Protein AF-A0A969NIN4-F1 (afdb_monomer_lite)

Structure (mmCIF, N/CA/C/O backbone):
data_AF-A0A969NIN4-F1
#
_entry.id   AF-A0A969NIN4-F1
#
loop_
_atom_site.group_PDB
_atom_site.id
_atom_site.type_symbol
_atom_site.label_atom_id
_atom_site.label_alt_id
_atom_site.label_comp_id
_atom_site.label_asym_id
_atom_site.label_entity_id
_atom_site.label_seq_id
_atom_site.pdbx_PDB_ins_code
_atom_site.Cartn_x
_atom_site.Cartn_y
_atom_site.Cartn_z
_atom_site.occupancy
_atom_site.B_iso_or_equiv
_atom_site.auth_seq_id
_atom_site.auth_comp_id
_atom_site.auth_asym_id
_atom_site.auth_atom_id
_atom_site.pdbx_PDB_model_num
ATOM 1 N N . MET A 1 1 ? 21.708 7.316 -18.414 1.00 50.84 1 MET A N 1
ATOM 2 C CA . MET A 1 1 ? 21.480 6.431 -17.251 1.00 50.84 1 MET A CA 1
ATOM 3 C C . MET A 1 1 ? 21.348 5.012 -17.767 1.00 50.84 1 MET A C 1
ATOM 5 O O . MET A 1 1 ? 20.613 4.816 -18.725 1.00 50.84 1 MET A O 1
ATOM 9 N N . SER A 1 2 ? 22.103 4.056 -17.223 1.00 61.84 2 SER A N 1
ATOM 10 C CA . SER A 1 2 ? 21.983 2.653 -17.632 1.00 61.84 2 SER A CA 1
ATOM 11 C C . SER A 1 2 ? 20.640 2.085 -17.165 1.00 61.84 2 SER A C 1
ATOM 13 O O . SER A 1 2 ? 20.128 2.470 -16.113 1.00 61.84 2 SER A O 1
ATOM 15 N N . THR A 1 3 ? 20.080 1.153 -17.931 1.00 64.62 3 THR A N 1
ATOM 16 C CA . THR A 1 3 ? 18.878 0.382 -17.564 1.00 64.62 3 THR A CA 1
ATOM 17 C C . THR A 1 3 ? 19.007 -0.249 -16.174 1.00 64.62 3 THR A C 1
ATOM 19 O O . THR A 1 3 ?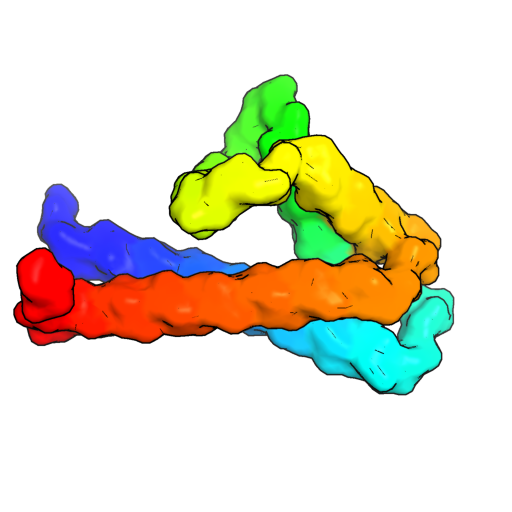 18.054 -0.254 -15.404 1.00 64.62 3 THR A O 1
ATOM 22 N N . ILE A 1 4 ? 20.216 -0.676 -15.803 1.00 69.88 4 ILE A N 1
ATOM 23 C CA . ILE A 1 4 ? 20.556 -1.217 -14.479 1.00 69.88 4 ILE A CA 1
ATOM 24 C C . ILE A 1 4 ? 20.330 -0.189 -13.358 1.00 69.88 4 ILE A C 1
ATOM 26 O O . ILE A 1 4 ? 19.775 -0.533 -12.316 1.00 69.88 4 ILE A O 1
ATOM 30 N N . GLY A 1 5 ? 20.721 1.074 -13.564 1.00 75.25 5 GLY A N 1
ATOM 31 C CA . GLY A 1 5 ? 20.510 2.137 -12.577 1.00 75.25 5 GLY A CA 1
ATOM 32 C C . GLY A 1 5 ? 19.026 2.418 -12.334 1.00 75.25 5 GLY A C 1
ATOM 33 O O . GLY A 1 5 ? 18.612 2.559 -11.188 1.00 75.25 5 GLY A O 1
ATOM 34 N N . LEU A 1 6 ? 18.219 2.407 -13.399 1.00 75.38 6 LEU A N 1
ATOM 35 C CA . LEU A 1 6 ? 16.766 2.572 -13.308 1.00 75.38 6 LEU A CA 1
ATOM 36 C C . LEU A 1 6 ? 16.116 1.429 -12.514 1.00 75.38 6 LEU A C 1
ATOM 38 O O . LEU A 1 6 ? 15.337 1.686 -11.598 1.00 75.38 6 LEU A O 1
ATOM 42 N N . TYR A 1 7 ? 16.454 0.177 -12.836 1.00 76.12 7 TYR A N 1
ATOM 43 C CA . TYR A 1 7 ? 15.881 -0.977 -12.144 1.00 76.12 7 TYR A CA 1
ATOM 44 C C . TYR A 1 7 ? 16.323 -1.077 -10.679 1.00 76.12 7 TYR A C 1
ATOM 46 O O . TYR A 1 7 ? 15.532 -1.499 -9.843 1.00 76.12 7 TYR A O 1
ATOM 54 N N . SER A 1 8 ? 17.544 -0.643 -10.352 1.00 81.62 8 SER A N 1
ATOM 55 C CA . SER A 1 8 ? 18.008 -0.550 -8.963 1.00 81.62 8 SER A CA 1
ATOM 56 C C . SER A 1 8 ? 17.148 0.423 -8.151 1.00 81.62 8 SER A C 1
ATOM 58 O O . SER A 1 8 ? 16.606 0.051 -7.112 1.00 81.62 8 SER A O 1
ATOM 60 N N . THR A 1 9 ? 16.922 1.638 -8.665 1.00 83.50 9 THR A N 1
ATOM 61 C CA . THR A 1 9 ? 16.033 2.613 -8.011 1.00 83.50 9 THR A CA 1
ATOM 62 C C . THR A 1 9 ? 14.604 2.082 -7.891 1.00 83.50 9 THR A C 1
ATOM 64 O O . THR A 1 9 ? 13.987 2.226 -6.836 1.00 83.50 9 T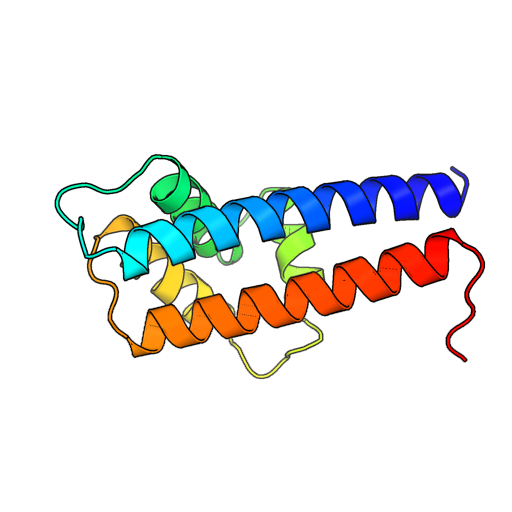HR A O 1
ATOM 67 N N . LEU A 1 10 ? 14.091 1.429 -8.940 1.00 82.00 10 LEU A N 1
ATOM 68 C CA . LEU A 1 10 ? 12.766 0.803 -8.944 1.00 82.00 10 LEU A CA 1
ATOM 69 C C . LEU A 1 10 ? 12.640 -0.255 -7.835 1.00 82.00 10 LEU A C 1
ATOM 71 O O . LEU A 1 10 ? 11.683 -0.235 -7.061 1.00 82.00 10 LEU A O 1
ATOM 75 N N . TYR A 1 11 ? 13.634 -1.138 -7.727 1.00 85.56 11 TYR A N 1
ATOM 76 C CA . TYR A 1 11 ? 13.687 -2.195 -6.722 1.00 85.56 11 TYR A CA 1
ATOM 77 C C . TYR A 1 11 ? 13.751 -1.641 -5.294 1.00 85.56 11 TYR A C 1
ATOM 79 O O . TYR A 1 11 ? 13.039 -2.129 -4.413 1.00 85.56 11 TYR A O 1
ATOM 87 N N . THR A 1 12 ? 14.569 -0.609 -5.055 1.00 87.94 12 THR A N 1
ATOM 88 C CA . THR A 1 12 ? 14.659 0.045 -3.742 1.00 87.94 12 THR A CA 1
ATOM 89 C C . THR A 1 12 ? 13.308 0.615 -3.326 1.00 87.94 12 THR A C 1
ATOM 91 O O . THR A 1 12 ? 12.840 0.312 -2.233 1.00 87.94 12 THR A O 1
ATOM 94 N N . ARG A 1 13 ? 12.629 1.348 -4.217 1.00 85.81 13 ARG A N 1
ATOM 95 C CA . ARG A 1 13 ? 11.299 1.907 -3.924 1.00 85.81 13 ARG A CA 1
ATOM 96 C C . ARG A 1 13 ? 10.262 0.824 -3.640 1.00 85.81 13 ARG A C 1
ATOM 98 O O . ARG A 1 13 ? 9.522 0.929 -2.669 1.00 85.81 13 ARG A O 1
ATOM 105 N N . LEU A 1 14 ? 10.226 -0.233 -4.451 1.00 86.31 14 LEU A N 1
ATOM 106 C CA . LEU A 1 14 ? 9.339 -1.379 -4.220 1.00 86.31 14 LEU A CA 1
ATOM 107 C C . LEU A 1 14 ? 9.583 -2.028 -2.854 1.00 86.31 14 LEU A C 1
ATOM 109 O O . LEU A 1 14 ? 8.629 -2.360 -2.154 1.00 86.31 14 LEU A O 1
ATOM 113 N N . SER A 1 15 ? 10.850 -2.168 -2.465 1.00 88.44 15 SER A N 1
ATOM 114 C CA . SER A 1 15 ? 11.233 -2.736 -1.171 1.00 88.44 15 SER A CA 1
ATOM 115 C C . SER A 1 15 ? 10.785 -1.850 -0.007 1.00 88.44 15 SER A C 1
ATOM 117 O O . SER A 1 15 ? 10.185 -2.361 0.933 1.00 88.44 15 SER A O 1
ATOM 119 N N . GLU A 1 16 ? 10.991 -0.533 -0.100 1.00 90.31 16 GLU A N 1
ATOM 120 C CA . GLU A 1 16 ? 10.541 0.439 0.909 1.00 90.31 16 GLU A CA 1
ATOM 121 C C . GLU A 1 16 ? 9.019 0.369 1.126 1.00 90.31 16 GLU A C 1
ATOM 123 O O . GLU A 1 16 ? 8.553 0.325 2.267 1.00 90.31 16 GLU A O 1
ATOM 128 N N . TYR A 1 17 ? 8.232 0.302 0.045 1.00 87.88 17 TYR A N 1
ATOM 129 C CA . TYR A 1 17 ? 6.774 0.194 0.152 1.00 87.88 17 TYR A CA 1
ATOM 130 C C . TYR A 1 17 ? 6.307 -1.157 0.689 1.00 87.88 17 TYR A C 1
ATOM 132 O O . TYR A 1 17 ? 5.382 -1.189 1.502 1.00 87.88 17 TYR A O 1
ATOM 140 N N . ALA A 1 18 ? 6.927 -2.257 0.252 1.00 89.38 18 ALA A N 1
ATOM 141 C CA . ALA A 1 18 ? 6.600 -3.590 0.750 1.00 89.38 18 ALA A CA 1
ATOM 142 C C . ALA A 1 18 ? 6.865 -3.687 2.260 1.00 89.38 18 ALA A C 1
ATOM 144 O O . ALA A 1 18 ? 5.990 -4.112 3.011 1.00 89.38 18 ALA A O 1
ATOM 145 N N . GLU A 1 19 ? 8.014 -3.186 2.723 1.00 92.31 19 GLU A N 1
ATOM 146 C CA . GLU A 1 19 ? 8.342 -3.154 4.150 1.00 92.31 19 GLU A CA 1
ATOM 147 C C . GLU A 1 19 ? 7.379 -2.285 4.963 1.00 92.31 19 GLU A C 1
ATOM 149 O O . GLU A 1 19 ? 6.955 -2.692 6.047 1.00 92.31 19 GLU A O 1
ATOM 154 N N . LEU A 1 20 ? 7.026 -1.092 4.467 1.00 93.19 20 LEU A N 1
ATOM 155 C CA . LEU A 1 20 ? 6.057 -0.221 5.137 1.00 93.19 20 LEU A CA 1
ATOM 156 C C . LEU A 1 20 ? 4.711 -0.938 5.305 1.00 93.19 20 LEU A C 1
ATOM 158 O O . LEU A 1 20 ? 4.128 -0.932 6.390 1.00 93.19 20 LEU A O 1
ATOM 162 N N . LEU A 1 21 ? 4.239 -1.582 4.239 1.00 92.25 21 LEU A N 1
ATOM 163 C CA . LEU A 1 21 ? 2.968 -2.289 4.221 1.00 92.25 21 LEU A CA 1
ATOM 164 C C . LEU A 1 21 ? 2.964 -3.513 5.144 1.00 92.25 21 LEU A C 1
ATOM 166 O O . LEU A 1 21 ? 2.000 -3.701 5.886 1.00 92.25 21 LEU A O 1
ATOM 170 N N . ASP A 1 22 ? 4.041 -4.299 5.155 1.00 92.50 22 ASP A N 1
ATOM 171 C CA . ASP A 1 22 ? 4.185 -5.456 6.043 1.00 92.50 22 ASP A CA 1
ATOM 172 C C . ASP A 1 22 ? 4.187 -5.040 7.516 1.00 92.50 22 ASP A C 1
ATOM 174 O O . ASP A 1 22 ? 3.484 -5.641 8.334 1.00 92.50 22 ASP A O 1
ATOM 178 N N . ARG A 1 23 ? 4.915 -3.969 7.864 1.00 92.44 23 ARG A N 1
ATOM 179 C CA . ARG A 1 23 ? 4.932 -3.431 9.235 1.00 92.44 23 ARG A CA 1
ATOM 180 C C . ARG A 1 23 ? 3.533 -3.013 9.684 1.00 92.44 23 ARG A C 1
ATOM 182 O O . ARG A 1 23 ? 3.127 -3.362 10.792 1.00 92.44 23 ARG A O 1
ATOM 189 N N . VAL A 1 24 ? 2.782 -2.329 8.819 1.00 92.88 24 VAL A N 1
ATOM 190 C CA . VAL A 1 24 ? 1.391 -1.950 9.107 1.00 92.88 24 VAL A CA 1
ATOM 191 C C . VAL A 1 24 ? 0.503 -3.187 9.248 1.00 92.88 24 VAL A C 1
ATOM 193 O O . VAL A 1 24 ? -0.237 -3.295 10.221 1.00 92.88 24 VAL A O 1
ATOM 196 N N . LEU A 1 25 ? 0.591 -4.161 8.339 1.00 92.44 25 LEU A N 1
ATOM 197 C CA . LEU A 1 25 ? -0.204 -5.394 8.406 1.00 92.44 25 LEU A CA 1
ATOM 198 C C . LEU A 1 25 ? 0.044 -6.189 9.693 1.00 92.44 25 LEU A C 1
ATOM 200 O O . LEU A 1 25 ? -0.912 -6.676 10.299 1.00 92.44 25 LEU A O 1
ATOM 204 N N . ILE A 1 26 ? 1.301 -6.302 10.130 1.00 91.06 26 ILE A N 1
ATOM 205 C CA . ILE A 1 26 ? 1.663 -6.955 11.395 1.00 91.06 26 ILE A CA 1
ATOM 206 C C . ILE A 1 26 ? 0.995 -6.236 12.571 1.00 91.06 26 ILE A C 1
ATOM 208 O O . ILE A 1 26 ? 0.338 -6.884 13.385 1.00 91.06 26 ILE A O 1
ATOM 212 N N . GLN A 1 27 ? 1.100 -4.906 12.632 1.00 88.44 27 GLN A N 1
ATOM 213 C CA . GLN A 1 27 ? 0.495 -4.107 13.702 1.00 88.44 27 GLN A CA 1
ATOM 214 C C . GLN A 1 27 ? -1.035 -4.243 13.728 1.00 88.44 27 GLN A C 1
ATOM 216 O O . GLN A 1 27 ? -1.624 -4.479 14.783 1.00 88.44 27 GLN A O 1
ATOM 221 N N . LEU A 1 28 ? -1.686 -4.169 12.564 1.00 88.56 28 LEU A N 1
ATOM 222 C CA . LEU A 1 28 ? -3.142 -4.288 12.447 1.00 88.56 28 LEU A CA 1
ATOM 223 C C . LEU A 1 28 ? -3.674 -5.659 12.889 1.00 88.56 28 LEU A C 1
ATOM 225 O O . LEU A 1 28 ? -4.789 -5.747 13.415 1.00 88.56 28 LEU A O 1
ATOM 229 N N . LYS A 1 29 ? -2.884 -6.720 12.682 1.00 86.56 29 LYS A N 1
ATOM 230 C CA . LYS A 1 29 ? -3.215 -8.098 13.078 1.00 86.56 29 LYS A CA 1
ATOM 231 C C . LYS A 1 29 ? -2.950 -8.397 14.549 1.00 86.56 29 LYS A C 1
ATOM 233 O O . LYS A 1 29 ? -3.569 -9.305 15.086 1.00 86.56 29 LYS A O 1
ATOM 238 N N . GLN A 1 30 ? -2.064 -7.652 15.205 1.00 83.56 30 GLN A N 1
ATOM 239 C CA . GLN A 1 30 ? -1.750 -7.840 16.625 1.00 83.56 30 GLN A CA 1
ATOM 240 C C . GLN A 1 30 ? -2.828 -7.281 17.576 1.00 83.56 30 GLN A C 1
ATOM 242 O O . GLN A 1 30 ? -2.642 -7.326 18.786 1.00 83.56 30 GLN A O 1
ATOM 247 N N . GLU A 1 31 ? -3.941 -6.748 17.053 1.00 63.88 31 GLU A N 1
ATOM 248 C CA . GLU A 1 31 ? -5.090 -6.202 17.805 1.00 63.88 31 GLU A CA 1
ATOM 249 C C . GLU A 1 31 ? -4.765 -5.082 18.817 1.00 63.88 31 GLU A C 1
ATOM 251 O O . GLU A 1 31 ? -5.661 -4.572 19.487 1.00 63.88 31 GLU A O 1
ATOM 256 N N . GLN A 1 32 ? -3.526 -4.581 18.859 1.00 62.22 32 GLN A N 1
ATOM 257 C CA . GLN A 1 32 ? -3.109 -3.425 19.663 1.00 62.22 32 GLN A CA 1
ATOM 258 C C . GLN A 1 32 ? -3.543 -2.096 19.017 1.00 62.22 32 GLN A C 1
ATOM 260 O O . GLN A 1 32 ? -2.754 -1.171 18.844 1.00 62.22 32 GLN A O 1
ATOM 265 N N . ARG A 1 33 ? -4.827 -1.980 18.654 1.00 64.75 33 ARG A N 1
ATOM 266 C CA . ARG A 1 33 ? -5.420 -0.828 17.941 1.00 64.75 33 ARG A CA 1
ATOM 267 C C . ARG A 1 33 ? -5.652 0.397 18.833 1.00 64.75 33 ARG A C 1
ATOM 269 O O . ARG A 1 33 ? -6.582 1.163 18.588 1.00 64.75 33 ARG A O 1
ATOM 276 N N . LEU A 1 34 ? -4.869 0.572 19.894 1.00 67.00 34 LEU A N 1
ATOM 277 C CA . LEU A 1 34 ? -5.075 1.678 20.833 1.00 67.00 34 LEU A CA 1
ATOM 278 C C . LEU A 1 34 ? -4.679 3.022 20.212 1.00 67.00 34 LEU A C 1
ATOM 280 O O . LEU A 1 34 ? -5.311 4.036 20.502 1.00 67.00 34 LEU A O 1
ATOM 284 N N . THR A 1 35 ? -3.683 3.028 19.325 1.00 81.50 35 THR A N 1
ATOM 285 C CA . THR A 1 35 ? -3.175 4.235 18.669 1.00 81.50 35 THR A CA 1
ATOM 286 C C . THR A 1 35 ? -2.762 3.956 17.228 1.00 81.50 35 THR A C 1
ATOM 288 O O . THR A 1 35 ? -2.358 2.850 16.878 1.00 81.50 35 THR A O 1
ATOM 291 N N . ILE A 1 36 ? -2.870 4.982 16.383 1.00 86.50 36 ILE A N 1
ATOM 292 C CA . ILE A 1 36 ? -2.345 4.959 15.016 1.00 86.50 36 ILE A CA 1
ATOM 293 C C . ILE A 1 36 ? -0.821 5.025 15.112 1.00 86.50 36 ILE A C 1
ATOM 295 O O . ILE A 1 36 ? -0.283 5.946 15.728 1.00 86.50 36 ILE A O 1
ATOM 299 N N . SER A 1 37 ? -0.128 4.048 14.532 1.00 89.38 37 SER A N 1
ATOM 300 C CA . SER A 1 37 ? 1.332 4.069 14.450 1.00 89.38 37 SER A CA 1
ATOM 301 C C . SER A 1 37 ? 1.813 5.064 13.391 1.00 89.38 37 SER A C 1
ATOM 303 O O . SER A 1 37 ? 1.098 5.379 12.439 1.00 89.38 37 SER A O 1
ATOM 305 N N . GLU A 1 38 ? 3.062 5.511 13.508 1.00 91.62 38 GLU A N 1
ATOM 306 C CA . GLU A 1 38 ? 3.703 6.353 12.491 1.00 91.62 38 GLU A CA 1
ATOM 307 C C . GLU A 1 38 ? 3.690 5.677 11.109 1.00 91.62 38 GLU A C 1
ATOM 309 O O . GLU A 1 38 ? 3.400 6.316 10.102 1.00 91.62 38 GLU A O 1
ATOM 314 N N . GLN A 1 39 ? 3.908 4.357 11.055 1.00 92.00 39 GLN A N 1
ATOM 315 C CA . GLN A 1 39 ? 3.876 3.598 9.802 1.00 92.00 39 GLN A CA 1
ATOM 316 C C . GLN A 1 39 ? 2.463 3.540 9.204 1.00 92.00 39 GLN A C 1
ATOM 318 O O . GLN A 1 39 ? 2.292 3.676 7.991 1.00 92.00 39 GLN A O 1
ATOM 323 N N . GLN A 1 40 ? 1.439 3.367 10.046 1.00 92.88 40 GLN A N 1
ATOM 324 C CA . GLN A 1 40 ? 0.039 3.385 9.622 1.00 92.88 40 GLN A CA 1
ATOM 325 C C . GLN A 1 40 ? -0.353 4.763 9.088 1.00 92.88 40 GLN A C 1
ATOM 327 O O . GLN A 1 40 ? -1.037 4.848 8.065 1.00 92.88 40 GLN A O 1
ATOM 332 N N . GLN A 1 41 ? 0.108 5.829 9.746 1.00 93.81 41 GLN A N 1
ATOM 333 C CA . GLN A 1 41 ? -0.096 7.198 9.289 1.00 93.81 41 GLN A CA 1
ATOM 334 C C . GLN A 1 41 ? 0.589 7.439 7.941 1.00 93.81 41 GLN A C 1
ATOM 336 O O . GLN A 1 41 ? -0.074 7.859 6.995 1.00 93.81 41 GLN A O 1
ATOM 341 N N . GLN A 1 42 ? 1.870 7.091 7.819 1.00 93.31 42 GLN A N 1
ATOM 342 C CA . GLN A 1 42 ? 2.641 7.254 6.586 1.00 93.31 42 GLN A CA 1
ATOM 343 C C . GLN A 1 42 ? 1.990 6.522 5.402 1.00 93.31 42 GLN A C 1
ATOM 345 O O . GLN A 1 42 ? 1.850 7.086 4.314 1.00 93.31 42 GLN A O 1
ATOM 350 N N . LEU A 1 43 ? 1.547 5.276 5.605 1.00 92.75 43 LEU A N 1
ATOM 351 C CA . LEU A 1 43 ? 0.841 4.516 4.572 1.00 92.75 43 LEU A CA 1
ATOM 352 C C . LEU A 1 43 ? -0.521 5.140 4.236 1.00 92.75 43 LEU A C 1
ATOM 354 O O . LEU A 1 43 ? -0.900 5.210 3.066 1.00 92.75 43 LEU A O 1
ATOM 358 N N . GLY A 1 44 ? -1.256 5.600 5.249 1.00 93.06 44 GLY A N 1
ATOM 359 C CA . GLY A 1 44 ? -2.541 6.266 5.070 1.00 93.06 44 GLY A CA 1
ATOM 360 C C . GLY A 1 44 ? -2.424 7.540 4.232 1.00 93.06 44 GLY A C 1
ATOM 361 O O . GLY A 1 44 ? -3.150 7.699 3.249 1.00 93.06 44 GLY A O 1
ATOM 362 N N . GLU A 1 45 ? -1.470 8.407 4.566 1.00 93.44 45 GLU A N 1
ATOM 363 C CA . GLU A 1 45 ? -1.175 9.643 3.833 1.00 93.44 45 GLU A CA 1
ATOM 364 C C . GLU A 1 45 ? -0.767 9.359 2.385 1.00 93.44 45 GLU A C 1
ATOM 366 O O . GLU A 1 45 ? -1.292 9.985 1.458 1.00 93.44 45 GLU A O 1
ATOM 371 N N . LEU A 1 46 ? 0.092 8.359 2.170 1.00 90.81 46 LEU A N 1
ATOM 372 C CA . LEU A 1 46 ? 0.490 7.928 0.833 1.00 90.81 46 LEU A CA 1
ATOM 373 C C . LEU A 1 46 ? -0.723 7.507 -0.008 1.00 90.81 46 LEU A C 1
ATOM 375 O O . LEU A 1 46 ? -0.872 7.967 -1.140 1.00 90.81 46 LEU A O 1
ATOM 379 N N . LEU A 1 47 ? -1.616 6.676 0.535 1.00 90.69 47 LEU A N 1
ATOM 380 C CA . LEU A 1 47 ? -2.799 6.203 -0.189 1.00 90.69 47 LEU A CA 1
ATOM 381 C C . LEU A 1 47 ? -3.797 7.330 -0.496 1.00 90.69 47 LEU A C 1
ATOM 383 O O . LEU A 1 47 ? -4.367 7.365 -1.589 1.00 90.69 47 LEU A O 1
ATOM 387 N N . VAL A 1 48 ? -3.976 8.280 0.425 1.00 91.69 48 VAL A N 1
ATOM 388 C CA . VAL A 1 48 ? -4.795 9.482 0.189 1.00 91.69 48 VAL A CA 1
ATOM 389 C C . VAL A 1 48 ? -4.184 10.344 -0.921 1.00 91.69 48 VAL A C 1
ATOM 391 O O . VAL A 1 48 ? -4.899 10.812 -1.818 1.00 91.69 48 VAL A O 1
ATOM 394 N N . SER A 1 49 ? -2.856 10.501 -0.922 1.00 89.62 49 SER A N 1
ATOM 395 C CA . SER A 1 49 ? -2.136 11.333 -1.894 1.00 89.62 49 SER A CA 1
ATOM 396 C C . SER A 1 49 ? -2.270 10.863 -3.352 1.00 89.62 49 SER A C 1
ATOM 398 O O . SER A 1 49 ? -2.129 11.670 -4.272 1.00 89.62 49 SER A O 1
ATOM 400 N N . LEU A 1 50 ? -2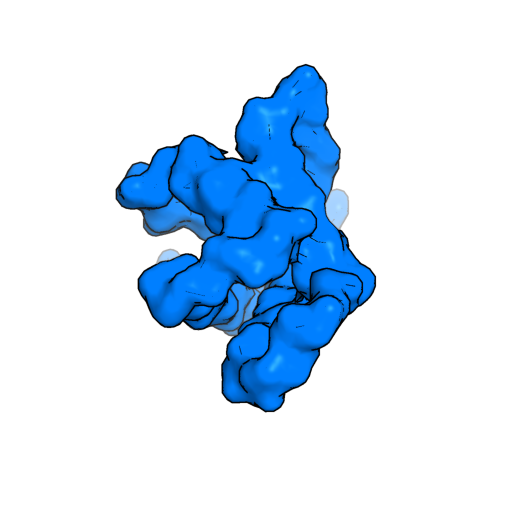.667 9.604 -3.591 1.00 85.31 50 LEU A N 1
ATOM 401 C CA . LEU A 1 50 ? -2.946 9.073 -4.936 1.00 85.31 50 LEU A CA 1
ATOM 402 C C . LEU A 1 50 ? -4.073 9.826 -5.662 1.00 85.31 50 LEU A C 1
ATOM 404 O O . LEU A 1 50 ? -4.131 9.835 -6.893 1.00 85.31 50 LEU A O 1
ATOM 408 N N . THR A 1 51 ? -4.969 10.473 -4.913 1.00 84.50 51 THR A N 1
ATOM 409 C CA . THR A 1 51 ? -6.079 11.265 -5.471 1.00 84.50 51 THR A CA 1
ATOM 410 C C . THR A 1 51 ? -5.805 12.764 -5.539 1.00 84.50 51 THR A C 1
ATOM 412 O O . THR A 1 51 ? -6.574 13.485 -6.172 1.00 84.50 51 THR A O 1
ATOM 415 N N . GLN A 1 52 ? -4.711 13.242 -4.941 1.00 83.19 52 GLN A N 1
ATOM 416 C CA . GLN A 1 52 ? -4.381 14.667 -4.892 1.00 83.19 52 GLN A CA 1
ATOM 417 C C . GLN A 1 52 ? -3.881 15.189 -6.248 1.00 83.19 52 GLN A C 1
ATOM 419 O O . GLN A 1 52 ? -3.530 14.420 -7.143 1.00 83.19 52 GLN A O 1
ATOM 424 N N . SER A 1 53 ? -3.874 16.514 -6.409 1.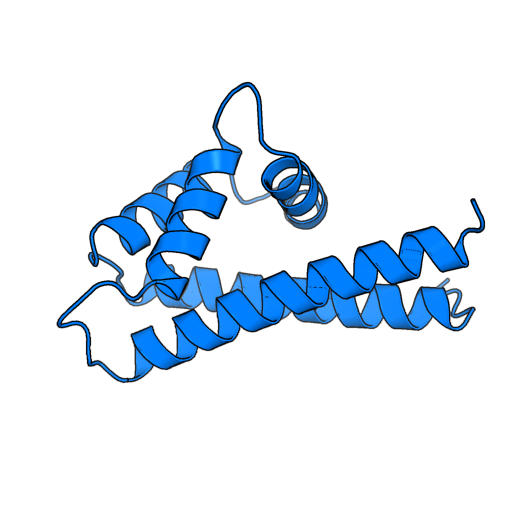00 76.81 53 SER A N 1
ATOM 425 C CA . SER A 1 53 ? -3.264 17.209 -7.545 1.00 76.81 53 SER A CA 1
ATOM 426 C C . SER A 1 53 ? -2.702 18.558 -7.068 1.00 76.81 53 SER A C 1
ATOM 428 O O . SER A 1 53 ? -3.490 19.367 -6.576 1.00 76.81 53 SER A O 1
ATOM 430 N N . PRO A 1 54 ? -1.388 18.830 -7.204 1.00 76.69 54 PRO A N 1
ATOM 431 C CA . PRO A 1 54 ? -0.360 17.965 -7.793 1.00 76.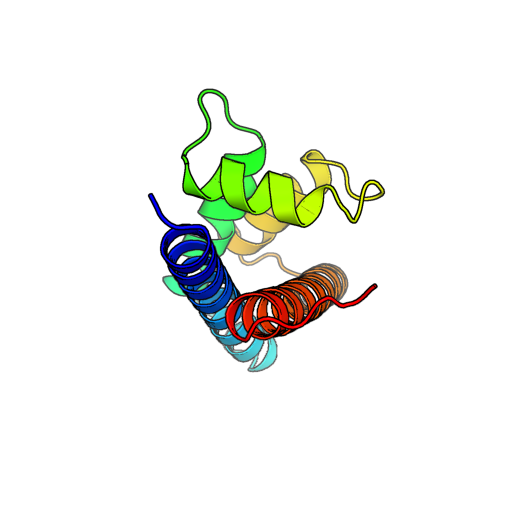69 54 PRO A CA 1
ATOM 432 C C . PRO A 1 54 ? -0.037 16.748 -6.910 1.00 76.69 54 PRO A C 1
ATOM 434 O O . PRO A 1 54 ? -0.160 16.804 -5.690 1.00 76.69 54 PRO A O 1
ATOM 437 N N . ARG A 1 55 ? 0.368 15.635 -7.534 1.00 77.50 55 ARG A N 1
ATOM 438 C CA . ARG A 1 55 ? 0.709 14.391 -6.822 1.00 77.50 55 ARG A CA 1
ATOM 439 C C . ARG A 1 55 ? 2.183 14.364 -6.428 1.00 77.50 55 ARG A C 1
ATOM 441 O O . ARG A 1 55 ? 3.013 14.635 -7.302 1.00 77.50 55 ARG A O 1
ATOM 448 N N . PRO A 1 56 ? 2.525 13.948 -5.196 1.00 81.56 56 PRO A N 1
ATOM 449 C CA . PRO A 1 56 ? 3.908 13.658 -4.839 1.00 81.56 56 PRO A CA 1
ATOM 450 C C . PRO A 1 56 ? 4.463 12.509 -5.695 1.00 81.56 56 PRO A C 1
ATOM 452 O O . PRO A 1 56 ? 3.712 11.690 -6.236 1.00 81.56 56 PRO A O 1
ATOM 455 N N . LEU A 1 57 ? 5.783 12.468 -5.862 1.00 76.62 57 LEU A N 1
ATOM 456 C CA . LEU A 1 57 ? 6.464 11.551 -6.786 1.00 76.62 57 LEU A CA 1
ATOM 457 C C . LEU A 1 57 ? 6.260 10.084 -6.368 1.00 76.62 57 LEU A C 1
ATOM 459 O O . LEU A 1 57 ? 6.032 9.209 -7.203 1.00 76.62 57 LEU A O 1
ATOM 463 N N . GLU A 1 58 ? 6.223 9.853 -5.062 1.00 76.38 58 GLU A N 1
ATOM 464 C CA . GLU A 1 58 ? 5.890 8.602 -4.384 1.00 76.38 58 GLU A CA 1
ATOM 465 C C . GLU A 1 58 ? 4.509 8.068 -4.798 1.00 76.38 58 GLU A C 1
ATOM 467 O O . GLU A 1 58 ? 4.341 6.888 -5.107 1.00 76.38 58 GLU A O 1
ATOM 472 N N . ALA A 1 59 ? 3.514 8.955 -4.872 1.00 78.75 59 ALA A N 1
ATOM 473 C CA . ALA A 1 59 ? 2.159 8.603 -5.280 1.00 78.75 59 ALA A CA 1
ATOM 474 C C . ALA A 1 59 ? 2.077 8.285 -6.777 1.00 78.75 59 ALA A C 1
ATOM 476 O O . ALA A 1 59 ? 1.360 7.372 -7.181 1.00 78.75 59 ALA A O 1
ATOM 477 N N . GLN A 1 60 ? 2.824 9.010 -7.614 1.00 78.94 60 GLN A N 1
ATOM 478 C CA . GLN A 1 60 ? 2.883 8.735 -9.053 1.00 78.94 60 GLN A CA 1
ATOM 479 C C . GLN A 1 60 ? 3.472 7.350 -9.325 1.00 78.94 60 GLN A C 1
ATOM 481 O O . GLN A 1 60 ? 2.943 6.600 -10.144 1.00 78.94 60 GLN A O 1
ATOM 486 N N . PHE A 1 61 ? 4.523 6.993 -8.590 1.00 78.06 61 PHE A N 1
ATOM 487 C CA . PHE A 1 61 ? 5.147 5.682 -8.670 1.00 78.06 61 PHE A CA 1
ATOM 488 C C . PHE A 1 61 ? 4.187 4.558 -8.273 1.00 78.06 61 PHE A C 1
ATOM 490 O O . PHE A 1 61 ? 4.000 3.600 -9.025 1.00 78.06 61 PHE A O 1
ATOM 497 N N . LEU A 1 62 ? 3.521 4.707 -7.125 1.00 78.81 62 LEU A N 1
ATOM 498 C CA . LEU A 1 62 ? 2.550 3.724 -6.660 1.00 78.81 62 LEU A CA 1
ATOM 499 C C . LEU A 1 62 ? 1.385 3.576 -7.651 1.00 78.81 62 LEU A C 1
ATOM 501 O O . LEU A 1 62 ? 0.944 2.463 -7.904 1.00 78.81 62 LEU A O 1
ATOM 505 N N . ILE A 1 63 ? 0.924 4.661 -8.284 1.00 79.00 63 ILE A N 1
ATOM 506 C CA . ILE A 1 63 ? -0.111 4.590 -9.328 1.00 79.00 63 ILE A CA 1
ATOM 507 C C . ILE A 1 63 ? 0.326 3.717 -10.502 1.00 79.00 63 ILE A C 1
ATOM 509 O O . ILE A 1 63 ? -0.473 2.900 -10.949 1.00 79.00 63 ILE A O 1
ATOM 513 N N . VAL A 1 64 ? 1.559 3.861 -10.994 1.00 76.44 64 VAL A N 1
ATOM 514 C CA . VAL A 1 64 ? 2.059 3.039 -12.110 1.00 76.44 64 VAL A CA 1
ATOM 515 C C . VAL A 1 64 ? 2.046 1.554 -11.741 1.00 76.44 64 VAL A C 1
ATOM 517 O O . VAL A 1 64 ? 1.604 0.735 -12.538 1.00 76.44 64 VAL A O 1
ATOM 520 N N . LEU A 1 65 ? 2.430 1.207 -10.510 1.00 72.69 65 LEU A N 1
ATOM 521 C CA . LEU A 1 65 ? 2.373 -0.178 -10.021 1.00 72.69 65 LEU A CA 1
ATOM 522 C C . LEU A 1 65 ? 0.938 -0.700 -9.877 1.00 72.69 65 LEU A C 1
ATOM 524 O O . LEU A 1 65 ? 0.660 -1.876 -10.088 1.00 72.69 65 LEU A O 1
ATOM 528 N N . LEU A 1 66 ? 0.009 0.180 -9.511 1.00 70.69 66 LEU A N 1
ATOM 529 C CA . LEU A 1 66 ? -1.402 -0.154 -9.345 1.00 70.69 66 LEU A CA 1
ATOM 530 C C . LEU A 1 66 ? -2.165 -0.231 -10.679 1.00 70.69 66 LEU A C 1
ATOM 532 O O . LEU A 1 66 ? -3.234 -0.841 -10.718 1.00 70.69 66 LEU A O 1
ATOM 536 N N . GLN A 1 67 ? -1.641 0.361 -11.759 1.00 64.81 67 GLN A N 1
ATOM 537 C CA . GLN A 1 67 ? -2.277 0.389 -13.083 1.00 64.81 67 GLN A CA 1
ATOM 538 C C . GLN A 1 67 ? -2.380 -0.991 -13.745 1.00 64.81 67 GLN A C 1
ATOM 540 O O . GLN A 1 67 ? -3.341 -1.212 -14.481 1.00 64.81 67 GLN A O 1
ATOM 545 N N . ASP A 1 68 ? -1.493 -1.938 -13.419 1.00 56.16 68 ASP A N 1
ATOM 546 C CA . ASP A 1 68 ? -1.614 -3.341 -13.862 1.00 56.16 68 ASP A CA 1
ATOM 547 C C . ASP A 1 68 ? -2.792 -4.078 -13.190 1.00 56.16 68 ASP A C 1
ATOM 549 O O . ASP A 1 68 ? -3.196 -5.167 -13.605 1.00 56.16 68 ASP A O 1
ATOM 553 N N . ASN A 1 69 ? -3.428 -3.455 -12.189 1.00 54.28 69 ASN A N 1
ATOM 554 C CA . ASN A 1 69 ? -4.680 -3.904 -11.588 1.00 54.28 69 ASN A CA 1
ATOM 555 C C . ASN A 1 69 ? -5.803 -2.866 -11.815 1.00 54.28 69 ASN A C 1
ATOM 557 O O . ASN A 1 69 ? -6.300 -2.256 -10.861 1.00 54.28 69 ASN A O 1
ATOM 561 N N . PRO A 1 70 ? -6.271 -2.685 -13.068 1.00 51.22 70 PRO A N 1
ATOM 562 C CA . PRO A 1 70 ? -7.178 -1.601 -13.471 1.00 51.22 70 PRO A CA 1
ATOM 563 C C . PRO A 1 70 ? -8.567 -1.658 -12.816 1.00 51.22 70 PRO A C 1
ATOM 565 O O . PRO A 1 70 ? -9.387 -0.765 -13.012 1.00 51.22 70 PRO A O 1
ATOM 568 N N . ARG A 1 71 ? -8.862 -2.706 -12.035 1.00 51.81 71 ARG A N 1
ATOM 569 C CA . ARG A 1 71 ? -10.154 -2.876 -11.357 1.00 51.81 71 ARG A CA 1
ATOM 570 C C . ARG A 1 71 ? -10.323 -1.992 -10.124 1.00 51.81 71 ARG A C 1
ATOM 572 O O . ARG A 1 71 ? -11.461 -1.802 -9.712 1.00 51.81 71 ARG A O 1
ATOM 579 N N . LYS A 1 72 ? -9.244 -1.470 -9.529 1.00 62.06 72 LYS A N 1
ATOM 580 C CA . LYS A 1 72 ? -9.345 -0.605 -8.343 1.00 62.06 72 LYS A CA 1
ATOM 581 C C . LYS A 1 72 ? -9.330 0.862 -8.752 1.00 62.06 72 LYS A C 1
ATOM 583 O O . LYS A 1 72 ? -8.325 1.364 -9.253 1.00 62.06 72 LYS A O 1
ATOM 588 N N . SER A 1 73 ? -10.437 1.564 -8.516 1.00 74.12 73 SER A N 1
ATOM 589 C CA . SER A 1 73 ? -10.484 3.013 -8.728 1.00 74.12 73 SER A CA 1
ATOM 590 C C . SER A 1 73 ? -9.564 3.730 -7.728 1.00 74.12 73 SER A C 1
ATOM 592 O O . SER A 1 73 ? -9.427 3.297 -6.584 1.00 74.12 73 SER A O 1
ATOM 594 N N . LEU A 1 74 ? -8.961 4.863 -8.113 1.00 81.06 74 LEU A N 1
ATOM 595 C CA . LEU A 1 74 ? -8.191 5.717 -7.187 1.00 81.06 74 LEU A CA 1
ATOM 596 C C . LEU A 1 74 ? -9.004 6.100 -5.930 1.00 81.06 74 LEU A C 1
ATOM 598 O O . LEU A 1 74 ? -8.434 6.316 -4.862 1.00 81.06 74 LEU A O 1
ATOM 602 N N . GLY A 1 75 ? -10.337 6.128 -6.042 1.00 83.75 75 GLY A N 1
ATOM 603 C CA . GLY A 1 75 ? -11.247 6.352 -4.922 1.00 83.75 75 GLY A CA 1
ATOM 604 C C . GLY A 1 75 ? -11.190 5.258 -3.852 1.00 83.75 75 GLY A C 1
ATOM 605 O O . GLY A 1 75 ? -11.243 5.580 -2.669 1.00 83.75 75 GLY A O 1
ATOM 606 N N . GLU A 1 76 ? -11.013 3.989 -4.231 1.00 85.88 76 GLU A N 1
ATOM 607 C CA . GLU A 1 76 ? -10.885 2.887 -3.263 1.00 85.88 76 GLU A CA 1
ATOM 608 C C . GLU A 1 76 ? -9.604 2.997 -2.435 1.00 85.88 76 GLU A C 1
ATOM 610 O O . GLU A 1 76 ? -9.608 2.697 -1.241 1.00 85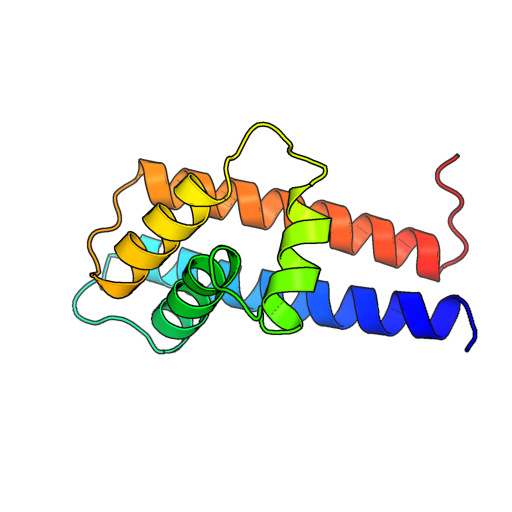.88 76 GLU A O 1
ATOM 615 N N . TRP A 1 77 ? -8.510 3.451 -3.051 1.00 88.19 77 TRP A N 1
ATOM 616 C CA . TRP A 1 77 ? -7.251 3.668 -2.345 1.00 88.19 77 TRP A CA 1
ATOM 617 C C . TRP A 1 77 ? -7.330 4.848 -1.386 1.00 88.19 77 TRP A C 1
ATOM 619 O O . TRP A 1 77 ? -6.877 4.733 -0.251 1.00 88.19 77 TRP A O 1
ATOM 629 N N . ASN A 1 78 ? -7.992 5.935 -1.786 1.00 89.88 78 ASN A N 1
ATOM 630 C CA . ASN A 1 78 ? -8.265 7.045 -0.879 1.00 89.88 78 ASN A CA 1
ATOM 631 C C . ASN A 1 78 ? -9.121 6.598 0.317 1.00 89.88 78 ASN A C 1
ATOM 633 O O . ASN A 1 78 ? -8.773 6.886 1.457 1.00 89.88 78 ASN A O 1
ATOM 637 N N . GLN A 1 79 ? -10.191 5.829 0.087 1.00 91.12 79 GLN A N 1
ATOM 638 C CA . GLN A 1 79 ? -11.014 5.278 1.173 1.00 91.12 79 GLN A CA 1
ATOM 639 C C . GLN A 1 79 ? -10.199 4.403 2.133 1.00 91.12 79 GLN A C 1
ATOM 641 O O . GLN A 1 79 ? -10.345 4.526 3.348 1.00 91.12 79 GLN A O 1
ATOM 646 N N . LEU A 1 80 ? -9.311 3.559 1.602 1.00 91.81 80 LEU A N 1
ATOM 647 C CA . LEU A 1 80 ? -8.416 2.732 2.409 1.00 91.81 80 LEU A CA 1
ATOM 648 C C . LEU A 1 80 ? -7.431 3.580 3.230 1.00 91.81 80 LEU A C 1
ATOM 650 O O . LEU A 1 80 ? -7.228 3.308 4.412 1.00 91.81 80 LEU A O 1
ATOM 654 N N . GLY A 1 81 ? -6.867 4.632 2.632 1.00 92.81 81 GLY A N 1
ATOM 655 C CA . GLY A 1 81 ? -6.002 5.585 3.326 1.00 92.81 81 GLY A CA 1
ATOM 656 C C . GLY A 1 81 ? -6.724 6.307 4.465 1.00 92.81 81 GLY A C 1
ATOM 657 O O . GLY A 1 81 ? -6.227 6.348 5.587 1.00 92.81 81 GLY A O 1
ATOM 658 N N . GLN A 1 82 ? -7.949 6.779 4.228 1.00 94.12 82 GLN A N 1
ATOM 659 C CA . GLN A 1 82 ? -8.787 7.391 5.268 1.00 94.12 82 GLN A CA 1
ATOM 660 C C . GLN A 1 82 ? -9.147 6.400 6.390 1.00 94.12 82 GLN A C 1
ATOM 662 O O . GLN A 1 82 ? -9.186 6.776 7.563 1.00 94.12 82 GLN A O 1
ATOM 667 N N . ALA A 1 83 ? -9.379 5.123 6.067 1.00 93.00 83 ALA A N 1
ATOM 668 C CA . ALA A 1 83 ? -9.638 4.085 7.069 1.00 93.00 83 ALA A CA 1
ATOM 669 C C . ALA A 1 83 ? -8.418 3.842 7.978 1.00 93.00 83 ALA A C 1
ATOM 671 O O . ALA A 1 83 ? -8.578 3.717 9.195 1.00 93.00 83 ALA A O 1
ATOM 672 N N . LEU A 1 84 ? -7.205 3.848 7.411 1.00 92.38 84 LEU A N 1
ATOM 673 C CA . LEU A 1 84 ? -5.952 3.783 8.173 1.00 92.38 84 LEU A CA 1
ATOM 674 C C . LEU A 1 84 ? -5.782 5.012 9.077 1.00 92.38 84 LEU A C 1
ATOM 676 O O . LEU A 1 84 ? -5.539 4.859 10.272 1.00 92.38 84 LEU A O 1
ATOM 680 N N . LEU A 1 85 ? -5.983 6.219 8.544 1.00 93.56 85 LEU A N 1
ATOM 681 C CA . LEU A 1 85 ? -5.819 7.477 9.291 1.00 93.56 85 LEU A CA 1
ATOM 682 C C . LEU A 1 85 ? -6.885 7.717 10.365 1.00 93.56 85 LEU A C 1
ATOM 684 O O . LEU A 1 85 ? -6.687 8.530 11.261 1.00 93.56 85 LEU A O 1
ATOM 688 N N . SER A 1 86 ? -8.019 7.026 10.292 1.00 91.38 86 SER A N 1
ATOM 689 C CA . SER A 1 86 ? -9.083 7.116 11.299 1.00 91.38 86 SER A CA 1
ATOM 690 C C . SER A 1 86 ? -9.076 5.957 12.296 1.00 91.38 86 SER A C 1
ATOM 692 O O . SER A 1 86 ? -9.930 5.921 13.181 1.00 91.38 86 SER A O 1
ATOM 694 N N . ASN A 1 87 ? -8.139 5.009 12.158 1.00 87.69 87 ASN A N 1
ATOM 695 C CA . ASN A 1 87 ? -8.107 3.752 12.914 1.00 87.69 87 ASN A CA 1
ATOM 696 C C . ASN A 1 87 ? -9.409 2.924 12.789 1.00 87.69 87 ASN A C 1
ATOM 698 O O . ASN A 1 87 ? -9.739 2.113 13.654 1.00 87.69 87 ASN A O 1
ATOM 702 N N . ARG A 1 88 ? -10.179 3.131 11.712 1.00 87.62 88 ARG A N 1
ATOM 703 C CA . ARG A 1 88 ? -11.456 2.448 11.433 1.00 87.62 88 ARG A CA 1
ATOM 704 C C . ARG A 1 88 ? -11.281 1.411 10.336 1.00 87.62 88 ARG A C 1
ATOM 706 O O . ARG A 1 88 ? -12.011 1.402 9.349 1.00 87.62 88 ARG A O 1
ATOM 713 N N . ILE A 1 89 ? -10.282 0.554 10.500 1.00 89.12 89 ILE A N 1
ATOM 714 C CA . ILE A 1 89 ? -9.955 -0.466 9.511 1.00 89.12 89 ILE A CA 1
ATOM 715 C C . ILE A 1 89 ? -10.629 -1.800 9.855 1.00 89.12 89 ILE A C 1
ATOM 717 O O . ILE A 1 89 ? -10.440 -2.347 10.950 1.00 89.12 89 ILE A O 1
ATOM 721 N N . ALA A 1 90 ? -11.448 -2.320 8.940 1.00 89.94 90 ALA A N 1
ATOM 722 C CA . ALA A 1 90 ? -12.093 -3.617 9.098 1.00 89.94 90 ALA A CA 1
ATOM 723 C C . ALA A 1 90 ? -11.326 -4.708 8.336 1.00 89.94 90 ALA A C 1
ATOM 725 O O . ALA A 1 90 ? -10.377 -4.458 7.589 1.00 89.94 90 ALA A O 1
ATOM 726 N N . SER A 1 91 ? -11.724 -5.962 8.550 1.00 88.50 91 SER A N 1
ATOM 727 C CA . SER A 1 91 ? -11.039 -7.126 7.976 1.00 88.50 91 SER A CA 1
ATOM 728 C C . SER A 1 91 ? -10.998 -7.097 6.445 1.00 88.50 91 SER A C 1
ATOM 730 O O . SER A 1 91 ? -10.048 -7.594 5.845 1.00 88.50 91 SER A O 1
ATOM 732 N N . ILE A 1 92 ? -11.995 -6.480 5.802 1.00 90.06 92 ILE A N 1
ATOM 733 C CA . ILE A 1 92 ? -12.036 -6.332 4.344 1.00 90.06 92 ILE A CA 1
ATOM 734 C C . ILE A 1 92 ? -10.971 -5.349 3.838 1.00 90.06 92 ILE A C 1
ATOM 736 O O . ILE A 1 92 ? -10.349 -5.601 2.807 1.00 90.06 92 ILE A O 1
ATOM 740 N N . GLU A 1 93 ? -10.705 -4.258 4.557 1.00 90.75 93 GLU A N 1
ATOM 741 C CA . GLU A 1 93 ? -9.599 -3.347 4.256 1.00 90.75 93 GLU A CA 1
ATOM 742 C C . GLU A 1 93 ? -8.238 -4.004 4.499 1.00 90.75 93 GLU A C 1
ATOM 744 O O . GLU A 1 93 ? -7.335 -3.843 3.679 1.00 90.75 93 GLU A O 1
ATOM 749 N N . ILE A 1 94 ? -8.103 -4.801 5.564 1.00 91.12 94 ILE A N 1
ATOM 750 C CA . ILE A 1 94 ? -6.881 -5.580 5.825 1.00 91.12 94 ILE A CA 1
ATOM 751 C C . ILE A 1 94 ? -6.608 -6.536 4.656 1.00 91.12 94 ILE A C 1
ATOM 753 O O . ILE A 1 94 ? -5.508 -6.528 4.110 1.00 91.12 94 ILE A O 1
ATOM 757 N N . ALA A 1 95 ? -7.617 -7.270 4.179 1.00 90.31 95 ALA A N 1
ATOM 758 C CA . ALA A 1 95 ? -7.470 -8.144 3.013 1.00 90.31 95 ALA A CA 1
ATOM 759 C C . ALA A 1 95 ? -7.068 -7.373 1.736 1.00 90.31 95 ALA A C 1
ATOM 761 O O . ALA A 1 95 ? -6.306 -7.867 0.899 1.00 90.31 95 ALA A O 1
ATOM 762 N N . LYS A 1 96 ? -7.544 -6.129 1.570 1.00 89.06 96 LYS A N 1
ATOM 763 C CA . LYS A 1 96 ? -7.121 -5.261 0.456 1.00 89.06 96 LYS A CA 1
ATOM 764 C C . LYS A 1 96 ? -5.641 -4.878 0.557 1.00 89.06 96 LYS A C 1
ATOM 766 O O . LYS A 1 96 ? -4.997 -4.811 -0.494 1.00 89.06 96 LYS A O 1
ATOM 771 N N . LEU A 1 97 ? -5.133 -4.630 1.766 1.00 90.69 97 LEU A N 1
ATOM 772 C CA . LEU A 1 97 ? -3.719 -4.350 2.040 1.00 90.69 97 LEU A CA 1
ATOM 773 C C . LEU A 1 97 ? -2.847 -5.591 1.819 1.00 90.69 97 LEU A C 1
ATOM 775 O O . LEU A 1 97 ? -1.813 -5.491 1.171 1.00 90.69 97 LEU A O 1
ATOM 779 N N . GLU A 1 98 ? -3.292 -6.774 2.240 1.00 91.69 98 GLU A N 1
ATOM 780 C CA . GLU A 1 98 ? -2.580 -8.035 1.972 1.00 91.69 98 GLU A CA 1
ATOM 781 C C . GLU A 1 98 ? -2.437 -8.301 0.471 1.00 91.69 98 GLU A C 1
ATOM 783 O O . GLU A 1 98 ? -1.363 -8.659 -0.012 1.00 91.69 98 GLU A O 1
ATOM 788 N N . LYS A 1 99 ? -3.503 -8.061 -0.301 1.00 88.75 99 LYS A N 1
ATOM 789 C CA . LYS A 1 99 ? -3.447 -8.179 -1.763 1.00 88.75 99 LYS A CA 1
ATOM 790 C C . LYS A 1 99 ? -2.475 -7.172 -2.389 1.00 88.75 99 LYS A C 1
ATOM 792 O O . LYS A 1 99 ? -1.827 -7.483 -3.389 1.00 88.75 99 LYS A O 1
ATOM 797 N N . LEU A 1 100 ? -2.382 -5.966 -1.827 1.00 87.12 100 LEU A N 1
ATOM 798 C CA . LEU A 1 100 ? -1.395 -4.979 -2.261 1.00 87.12 100 LEU A CA 1
ATOM 799 C C . LEU A 1 100 ? 0.031 -5.466 -1.963 1.00 87.12 100 LEU A C 1
ATOM 801 O O . LEU A 1 100 ? 0.873 -5.387 -2.850 1.00 87.12 100 LEU A O 1
ATOM 805 N N . ALA A 1 101 ? 0.274 -6.046 -0.786 1.00 89.50 101 ALA A N 1
ATOM 806 C CA . ALA A 1 101 ? 1.579 -6.594 -0.411 1.00 89.50 101 ALA A CA 1
ATOM 807 C C . ALA A 1 101 ? 2.020 -7.703 -1.370 1.00 89.50 101 ALA A C 1
ATOM 809 O O . ALA A 1 101 ? 3.132 -7.670 -1.888 1.00 89.50 101 ALA A O 1
ATOM 810 N N . GLN A 1 102 ? 1.108 -8.616 -1.713 1.00 88.69 102 GLN A N 1
ATOM 811 C CA . GLN A 1 102 ? 1.367 -9.660 -2.711 1.00 88.69 102 GLN A CA 1
ATOM 812 C C . GLN A 1 102 ? 1.717 -9.083 -4.090 1.00 88.69 102 GLN A C 1
ATOM 814 O O . GLN A 1 102 ? 2.598 -9.602 -4.771 1.00 88.69 102 GLN A O 1
ATOM 819 N N . THR A 1 103 ? 1.041 -8.004 -4.500 1.00 85.94 103 THR A N 1
ATOM 820 C CA . THR A 1 103 ? 1.316 -7.338 -5.784 1.00 85.94 103 THR A CA 1
ATOM 821 C C . THR A 1 103 ? 2.701 -6.688 -5.772 1.00 85.94 103 THR A C 1
ATOM 823 O O . THR A 1 103 ? 3.468 -6.864 -6.712 1.00 85.94 103 THR A O 1
ATOM 826 N N . LEU A 1 104 ? 3.053 -5.989 -4.689 1.00 86.25 104 LEU A N 1
ATOM 827 C CA . LEU A 1 104 ? 4.372 -5.374 -4.534 1.00 86.25 104 LEU A CA 1
ATOM 828 C C . LEU A 1 104 ? 5.493 -6.417 -4.510 1.00 86.25 104 LEU A C 1
ATOM 830 O O . LEU A 1 104 ? 6.535 -6.193 -5.122 1.00 86.25 104 LEU A O 1
ATOM 834 N N . GLU A 1 105 ? 5.276 -7.564 -3.865 1.00 88.81 105 GLU A N 1
ATOM 835 C CA . GLU A 1 105 ? 6.261 -8.647 -3.839 1.00 88.81 105 GLU A CA 1
ATOM 836 C C . GLU A 1 105 ? 6.500 -9.239 -5.230 1.00 88.81 105 GLU A C 1
ATOM 838 O O . GLU A 1 105 ? 7.646 -9.453 -5.633 1.00 88.81 105 GLU A O 1
ATOM 843 N N . TYR A 1 106 ? 5.424 -9.452 -5.991 1.00 88.31 106 TYR A N 1
ATOM 844 C CA . TYR A 1 106 ? 5.518 -9.907 -7.375 1.00 88.31 106 TYR A CA 1
ATOM 845 C C . TYR A 1 106 ? 6.319 -8.920 -8.238 1.00 88.31 106 TYR A C 1
ATOM 847 O O . TYR A 1 106 ? 7.257 -9.321 -8.932 1.00 88.31 106 TYR A O 1
ATOM 855 N N . GLU A 1 107 ? 6.020 -7.622 -8.138 1.00 85.19 107 GLU A N 1
ATOM 856 C CA . GLU A 1 107 ? 6.744 -6.580 -8.875 1.00 85.19 107 GLU A CA 1
ATOM 857 C C . GLU A 1 107 ? 8.210 -6.464 -8.446 1.00 85.19 107 GLU A C 1
ATOM 859 O O . GLU A 1 107 ? 9.098 -6.266 -9.283 1.00 85.19 107 GLU A O 1
ATOM 864 N N . ARG A 1 108 ? 8.498 -6.642 -7.152 1.00 87.25 108 ARG A N 1
ATOM 865 C CA . ARG A 1 108 ? 9.864 -6.658 -6.618 1.00 87.25 108 ARG A CA 1
ATOM 866 C C . ARG A 1 108 ? 10.664 -7.826 -7.191 1.00 87.25 108 ARG A C 1
ATOM 868 O O . ARG A 1 108 ? 11.778 -7.619 -7.680 1.00 87.25 108 ARG A O 1
ATOM 875 N N . ALA A 1 109 ? 10.088 -9.029 -7.199 1.00 87.62 109 ALA A N 1
ATOM 876 C CA . ALA A 1 109 ? 10.708 -10.220 -7.777 1.00 87.62 109 ALA A CA 1
ATOM 877 C C . ALA A 1 109 ? 10.920 -10.084 -9.297 1.00 87.62 109 ALA A C 1
ATOM 879 O O . ALA A 1 109 ? 12.003 -10.396 -9.801 1.00 87.62 109 ALA A O 1
ATOM 880 N N . SER A 1 110 ? 9.924 -9.557 -10.017 1.00 86.25 110 SER A N 1
ATOM 881 C CA . SER A 1 110 ? 9.993 -9.270 -11.458 1.00 86.25 110 SER A CA 1
ATOM 882 C C . SER A 1 110 ? 11.095 -8.255 -11.783 1.00 86.25 110 SER A C 1
ATOM 884 O O . SER A 1 110 ? 11.949 -8.492 -12.642 1.00 86.25 110 SER A O 1
ATOM 886 N N . THR A 1 111 ? 11.152 -7.154 -11.031 1.00 85.06 111 THR A N 1
ATOM 887 C CA . THR A 1 111 ? 12.190 -6.126 -11.176 1.00 85.06 111 THR A CA 1
ATOM 888 C C . THR A 1 111 ? 13.578 -6.702 -10.915 1.00 85.06 111 THR A C 1
ATOM 890 O O . THR A 1 111 ? 14.497 -6.476 -11.703 1.00 85.06 111 THR A O 1
ATOM 893 N N . PHE A 1 112 ? 13.733 -7.506 -9.862 1.00 85.06 112 PHE A N 1
ATOM 894 C CA . PHE A 1 112 ? 14.998 -8.172 -9.557 1.00 85.06 112 PHE A CA 1
ATOM 895 C C . PHE A 1 112 ? 15.428 -9.152 -10.658 1.00 85.06 112 PHE A C 1
ATOM 897 O O . PHE A 1 112 ? 16.609 -9.220 -11.009 1.00 85.06 112 PHE A O 1
ATOM 904 N N . ALA A 1 113 ? 14.486 -9.889 -11.252 1.00 85.38 113 ALA A N 1
ATOM 905 C CA . ALA A 1 113 ? 14.772 -10.753 -12.393 1.00 85.38 113 ALA A CA 1
ATOM 906 C C . ALA A 1 113 ? 15.293 -9.939 -13.591 1.00 85.38 113 ALA A C 1
ATOM 908 O O . ALA A 1 113 ? 16.346 -10.277 -14.137 1.00 85.38 113 ALA A O 1
ATOM 909 N N . ARG A 1 114 ? 14.635 -8.818 -13.926 1.00 82.69 114 ARG A N 1
ATOM 910 C CA . ARG A 1 114 ? 15.067 -7.898 -14.997 1.00 82.69 114 ARG A CA 1
ATOM 911 C C . ARG A 1 114 ? 16.451 -7.296 -14.723 1.00 82.69 114 ARG A C 1
ATOM 913 O O . ARG A 1 114 ? 17.270 -7.226 -15.636 1.00 82.69 114 ARG A O 1
ATOM 920 N N . MET A 1 115 ? 16.759 -6.940 -13.469 1.00 81.44 115 MET A N 1
ATOM 921 C CA . MET A 1 115 ? 18.092 -6.453 -13.066 1.00 81.44 115 MET A CA 1
ATOM 922 C C . MET A 1 115 ? 19.209 -7.456 -13.363 1.00 81.44 115 MET A C 1
ATOM 924 O O . MET A 1 115 ? 20.305 -7.053 -13.746 1.00 81.44 115 MET A O 1
ATOM 928 N N . ARG A 1 116 ? 18.943 -8.757 -13.198 1.00 82.44 116 ARG A N 1
ATOM 929 C CA . ARG A 1 116 ? 19.921 -9.828 -13.448 1.00 82.44 116 ARG A CA 1
ATOM 930 C C . ARG A 1 116 ? 20.030 -10.232 -14.924 1.00 82.44 116 ARG A C 1
ATOM 932 O O . ARG A 1 116 ? 20.679 -11.228 -15.224 1.00 82.44 116 ARG A O 1
ATOM 939 N N . GLY A 1 117 ? 19.406 -9.485 -15.839 1.00 74.50 117 GLY A N 1
ATOM 940 C CA . GLY A 1 117 ? 19.347 -9.832 -17.262 1.00 74.50 117 GLY A CA 1
ATOM 941 C C . GLY A 1 117 ? 18.305 -10.906 -17.586 1.00 74.50 117 GLY A C 1
ATOM 942 O O . GLY A 1 117 ? 18.351 -11.505 -18.657 1.00 74.50 117 GLY A O 1
ATOM 943 N N . GLY A 1 118 ? 17.370 -11.168 -16.668 1.00 60.22 118 GLY A N 1
ATOM 944 C CA . GLY A 1 118 ? 16.234 -12.043 -16.910 1.00 60.22 118 GLY A CA 1
ATOM 945 C C . GLY A 1 118 ? 15.253 -11.387 -17.875 1.00 60.22 118 GLY A C 1
ATOM 946 O O . GLY A 1 118 ? 14.393 -10.613 -17.459 1.00 60.22 118 GLY A O 1
ATOM 947 N N . ASN A 1 119 ? 15.361 -11.733 -19.156 1.00 48.28 119 ASN A N 1
ATOM 948 C CA . ASN A 1 119 ? 14.240 -11.642 -20.081 1.00 48.28 119 ASN A CA 1
ATOM 949 C C . ASN A 1 119 ? 13.208 -12.688 -19.642 1.00 48.28 119 ASN A C 1
ATOM 951 O O . ASN A 1 119 ? 13.334 -13.868 -19.968 1.00 48.28 119 ASN A O 1
ATOM 955 N N . ALA A 1 120 ? 12.201 -12.280 -18.875 1.00 44.09 120 ALA A N 1
ATOM 956 C CA . ALA A 1 120 ? 10.957 -13.035 -18.824 1.00 44.09 120 ALA A CA 1
ATOM 957 C C . ALA A 1 120 ? 10.167 -12.685 -20.094 1.00 44.09 120 ALA A C 1
ATOM 959 O O . ALA A 1 120 ? 9.359 -11.767 -20.061 1.00 44.09 120 ALA A O 1
ATOM 960 N N . GLN A 1 121 ? 10.503 -13.416 -21.167 1.00 38.22 121 GLN A N 1
ATOM 961 C CA . GLN A 1 121 ? 9.903 -13.456 -22.513 1.00 38.22 121 GLN A CA 1
ATOM 962 C C . GLN A 1 121 ? 9.828 -12.143 -23.302 1.00 38.22 121 GLN A C 1
ATOM 964 O O . GLN A 1 121 ? 9.054 -11.234 -22.943 1.00 38.22 121 GLN A O 1
#

pLDDT: mean 82.14, std 12.01, range [38.22, 94.12]

Foldseek 3Di:
DDPLVVLVVLLVLLVVVLVLLVVVLVVVVVPPLPDQDPSLLVQLVLLLLLPDPPGDPSSVSVVVLCVVVVPDDSVNSNVLSVCSVVSVDDPVSSVVSVVVSVSSVVVSVVSVCVSVVNPPD

Secondary structure (DSSP, 8-state):
--HHHHHHHHHHHHHHHHHHHHHHHHHHHT--TTS--HHHHHHHHHHHHTT-SSPPHHHHHHHHHHHTSTTS-HHHHHHHHHHHHTT---HHHHHHHHHHHHHHHHHHHHHHHHHTT----

Sequence (121 aa):
MSTIGLYSTLYTRLSEYAELLDRVLIQLKQEQRLTISEQQQQLGELLVSLTQSPRPLEAQFLIVLLQDNPRKSLGEWNQLGQALLSNRIASIEIAKLEKLAQTLEYERASTFARMRGGNAQ

Radius of gyration: 15.1 Å; chains: 1; bounding box: 34×31×43 Å